Protein AF-A0A6N1YFW0-F1 (afdb_monomer_lite)

Secondary structure (DSSP, 8-state):
-HHHHHHHHHHHHHHHHHTTPPP-HHHHHHHHHHHHHHHHHHHHHHHHHHHHHHHHHHHHHHHHHHHHHHHHHHHHHHHHHHHHHHHHHHHHHHHHHHHHHHHHHHHHHHHTT-

Sequence (114 aa):
MLIEMISPKIKEIEEKFSAGKGLNQEDINTLLLKSQYNHINHLDDKLNEVTSSVLALENKFVSLENKFVSLENKFDLLNEKIEHTIQKALNKNMMLLVSVMGFFLIISKLIDKM

Foldseek 3Di:
DLCVVLVVVQVVLVVCVVVVHDDDPVNVVSVVVVVVVVVVVVVVVVVVVVVVVVVVVVVVVVVVVVVVVVVVVVVVVVVVVVVVVVVVVVVVVVVVVVVVVVVVVVVVVVVVVD

pLDDT: mean 95.18, std 4.31, range [73.62, 98.62]

Radius of gyration: 43.48 Å; chains: 1; bounding box: 93×20×110 Å

Structure (mmCIF, N/CA/C/O backbone):
data_AF-A0A6N1YFW0-F1
#
_entry.id   AF-A0A6N1YFW0-F1
#
loop_
_atom_site.group_PDB
_atom_site.id
_atom_site.type_symbol
_atom_site.label_atom_id
_atom_site.label_alt_id
_atom_site.label_comp_id
_atom_site.label_asym_id
_atom_site.label_entity_id
_atom_site.label_seq_id
_atom_site.pdbx_PDB_ins_code
_atom_site.Cartn_x
_atom_site.Cartn_y
_atom_site.Cartn_z
_atom_site.occupancy
_atom_site.B_iso_or_equiv
_atom_site.auth_seq_id
_atom_site.auth_comp_id
_atom_site.auth_asym_id
_atom_site.auth_atom_id
_atom_site.pdbx_PDB_model_num
ATOM 1 N N . MET A 1 1 ? -18.331 -9.682 27.818 1.00 73.62 1 MET A N 1
ATOM 2 C CA . MET A 1 1 ? -17.967 -9.967 29.226 1.00 73.62 1 MET A CA 1
ATOM 3 C C . MET A 1 1 ? -18.256 -8.816 30.187 1.00 73.62 1 MET A C 1
ATOM 5 O O . MET A 1 1 ? -19.209 -8.928 30.939 1.00 73.62 1 MET A O 1
ATOM 9 N N . LEU A 1 2 ? -17.503 -7.706 30.196 1.00 79.50 2 LEU A N 1
ATOM 10 C CA . LEU A 1 2 ? -17.651 -6.686 31.257 1.00 79.50 2 LEU A CA 1
ATOM 11 C C . LEU A 1 2 ? -19.003 -5.940 31.200 1.00 79.50 2 LEU A C 1
ATOM 13 O O . LEU A 1 2 ? -19.656 -5.779 32.227 1.00 79.50 2 LEU A O 1
ATOM 17 N N . ILE A 1 3 ? -19.483 -5.590 29.998 1.00 84.44 3 ILE A N 1
ATOM 18 C CA . ILE A 1 3 ? -20.834 -5.026 29.797 1.00 84.44 3 ILE A CA 1
ATOM 19 C C . ILE A 1 3 ? -21.941 -5.999 30.205 1.00 84.44 3 ILE A C 1
ATOM 21 O O . ILE A 1 3 ? -22.924 -5.592 30.819 1.00 84.44 3 ILE A O 1
ATOM 25 N N . GLU A 1 4 ? -21.789 -7.284 29.894 1.00 88.38 4 GLU A N 1
ATOM 26 C CA . GLU A 1 4 ? -22.774 -8.310 30.257 1.00 88.38 4 GLU A CA 1
ATOM 27 C C . GLU A 1 4 ? -22.859 -8.469 31.779 1.00 88.38 4 GLU A C 1
ATOM 29 O O . GLU A 1 4 ? -23.953 -8.593 32.320 1.00 88.38 4 GLU A O 1
ATOM 34 N N . MET A 1 5 ? -21.724 -8.371 32.478 1.00 88.06 5 MET A N 1
ATOM 35 C CA . MET A 1 5 ? -21.661 -8.459 33.939 1.00 88.06 5 MET A CA 1
ATOM 36 C C . MET A 1 5 ? -22.339 -7.276 34.640 1.00 88.06 5 MET A C 1
ATOM 38 O O . MET A 1 5 ? -22.968 -7.471 35.676 1.00 88.06 5 MET A O 1
ATOM 42 N N . ILE A 1 6 ? -22.247 -6.060 34.087 1.00 92.00 6 ILE A N 1
ATOM 43 C CA . ILE A 1 6 ? -22.893 -4.871 34.675 1.00 92.00 6 ILE A CA 1
ATOM 44 C C . ILE A 1 6 ? -24.318 -4.631 34.155 1.00 92.00 6 ILE A C 1
ATOM 46 O O .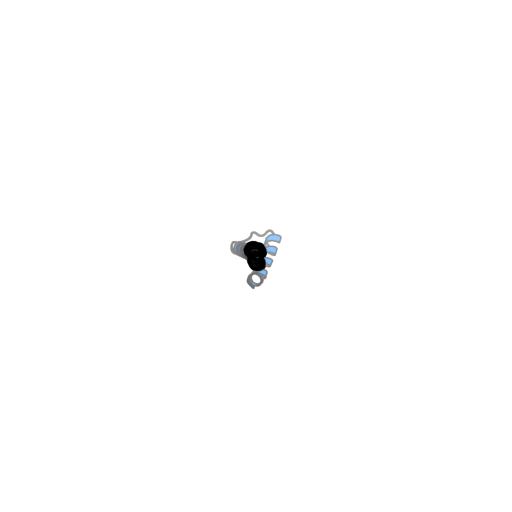 ILE A 1 6 ? -25.044 -3.814 34.719 1.00 92.00 6 ILE A O 1
ATOM 50 N N . SER A 1 7 ? -24.750 -5.340 33.106 1.00 93.62 7 SER A N 1
ATOM 51 C CA . SER A 1 7 ? -26.071 -5.164 32.480 1.00 93.62 7 SER A CA 1
ATOM 52 C C . SER A 1 7 ? -27.258 -5.283 33.448 1.00 93.62 7 SER A C 1
ATOM 54 O O . SER A 1 7 ? -28.168 -4.460 33.339 1.00 93.62 7 SER A O 1
ATOM 56 N N . PRO A 1 8 ? -27.288 -6.225 34.415 1.00 95.25 8 PRO A N 1
ATOM 57 C CA . PRO A 1 8 ? -28.369 -6.282 35.401 1.00 95.25 8 PRO A CA 1
ATOM 58 C C . PRO A 1 8 ? -28.462 -5.003 36.242 1.00 95.25 8 PRO A C 1
ATOM 60 O O . PRO A 1 8 ? -29.545 -4.449 36.404 1.00 95.25 8 PRO A O 1
ATOM 63 N N . LYS A 1 9 ? -27.317 -4.479 36.699 1.00 94.62 9 LYS A N 1
ATOM 64 C CA . LYS A 1 9 ? -27.257 -3.234 37.476 1.00 94.62 9 LYS A CA 1
ATOM 65 C C . LYS A 1 9 ? -27.681 -2.025 36.638 1.00 94.62 9 LYS A C 1
ATOM 67 O O . LYS A 1 9 ? -28.377 -1.153 37.139 1.00 94.62 9 LYS A O 1
ATOM 72 N N . ILE A 1 10 ? -27.317 -1.985 35.354 1.00 95.19 10 ILE A N 1
ATOM 73 C CA . ILE A 1 10 ? -27.771 -0.937 34.424 1.00 95.19 10 ILE A CA 1
ATOM 74 C C . ILE A 1 10 ? -29.301 -0.925 34.300 1.00 95.19 10 ILE A C 1
ATOM 76 O O . ILE A 1 10 ? -29.887 0.152 34.343 1.00 95.19 10 ILE A O 1
ATOM 80 N N . LYS A 1 11 ? -29.955 -2.092 34.225 1.00 95.69 11 LYS A N 1
ATOM 81 C CA . LYS A 1 11 ? -31.427 -2.171 34.202 1.00 95.69 11 LYS A CA 1
ATOM 82 C C . LYS A 1 11 ? -32.056 -1.647 35.494 1.00 95.69 11 LYS A C 1
ATOM 84 O O . LYS A 1 11 ? -32.980 -0.846 35.431 1.00 95.69 11 LYS A O 1
ATOM 89 N N . GLU A 1 12 ? -31.516 -2.019 36.657 1.00 95.19 12 GLU A N 1
ATOM 90 C CA . GLU A 1 12 ? -31.983 -1.464 37.941 1.00 95.19 12 GLU A CA 1
ATOM 91 C C . GLU A 1 12 ? -31.841 0.067 37.996 1.00 95.19 12 GLU A C 1
ATOM 93 O O . GLU A 1 12 ? -32.711 0.763 38.523 1.00 95.19 12 GLU A O 1
ATOM 98 N N . ILE A 1 13 ? -30.746 0.608 37.453 1.00 95.88 13 ILE A N 1
ATOM 99 C CA . ILE A 1 13 ? -30.504 2.054 37.368 1.00 95.88 13 ILE A CA 1
ATOM 100 C C . ILE A 1 13 ? -31.541 2.727 36.458 1.00 95.88 13 ILE A C 1
ATOM 102 O O . ILE A 1 13 ? -32.091 3.764 36.830 1.00 95.88 13 ILE A O 1
ATOM 106 N N . GLU A 1 14 ? -31.840 2.139 35.298 1.00 94.81 14 GLU A N 1
ATOM 107 C CA . GLU A 1 14 ? -32.855 2.632 34.356 1.00 94.81 14 GLU A CA 1
ATOM 108 C C . GLU A 1 14 ? -34.259 2.644 34.983 1.00 94.81 14 GLU A C 1
ATOM 110 O O . GLU A 1 14 ? -34.990 3.629 34.851 1.00 94.81 14 GLU A O 1
ATOM 115 N N . GLU A 1 15 ? -34.621 1.599 35.731 1.00 96.19 15 GLU A N 1
ATOM 116 C CA . GLU A 1 15 ? -35.890 1.512 36.463 1.00 96.19 15 GLU A CA 1
ATOM 117 C C . GLU A 1 15 ? -35.982 2.554 37.587 1.00 96.19 15 GLU A C 1
ATOM 119 O O . GLU A 1 15 ? -36.988 3.261 37.699 1.00 96.19 15 GLU A O 1
ATOM 124 N N . LYS A 1 16 ? -34.924 2.708 38.399 1.00 94.94 16 LYS A N 1
ATOM 125 C CA . LYS A 1 16 ? -34.849 3.749 39.442 1.00 94.94 16 LYS A CA 1
ATOM 126 C C . LYS A 1 16 ? -35.024 5.143 38.850 1.00 94.94 16 LYS A C 1
ATOM 128 O O . LYS A 1 16 ? -35.813 5.931 39.375 1.00 94.94 16 LYS A O 1
ATOM 133 N N . PHE A 1 17 ? -34.303 5.429 37.769 1.00 93.81 17 PHE A N 1
ATOM 134 C CA . PHE A 1 17 ? -34.350 6.720 37.098 1.00 93.81 17 PHE A CA 1
ATOM 135 C C . PHE A 1 17 ? -35.743 6.994 36.515 1.00 93.81 17 PHE A C 1
ATOM 137 O O . PHE A 1 17 ? -36.299 8.070 36.728 1.00 93.81 17 PHE A O 1
ATOM 144 N N . SER A 1 18 ? -36.358 5.994 35.874 1.00 94.81 18 SER A N 1
ATOM 145 C CA . SER A 1 18 ? -37.722 6.082 35.325 1.00 94.81 18 SER A CA 1
ATOM 146 C C . SER A 1 18 ? -38.788 6.288 36.405 1.00 94.81 18 SER A C 1
ATOM 148 O O . SER A 1 18 ? -39.797 6.946 36.170 1.00 94.81 18 SER A O 1
ATOM 150 N N . ALA A 1 19 ? -38.552 5.769 37.612 1.00 95.56 19 ALA A N 1
ATOM 151 C CA . ALA A 1 19 ? -39.398 5.991 38.781 1.00 95.56 19 ALA A CA 1
ATOM 152 C C . ALA A 1 19 ? -39.144 7.343 39.486 1.00 95.56 19 ALA A C 1
ATOM 154 O O . ALA A 1 19 ? -39.701 7.580 40.559 1.00 95.56 19 ALA A O 1
ATOM 155 N N . GLY A 1 20 ? -38.287 8.214 38.938 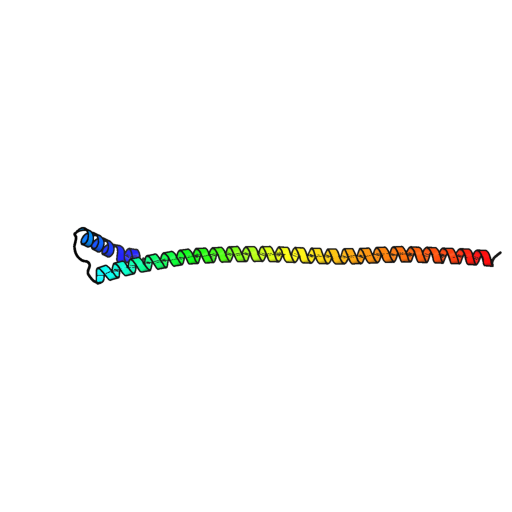1.00 94.50 20 GLY A N 1
ATOM 156 C CA . GLY A 1 20 ? -37.951 9.519 39.518 1.00 94.50 20 GLY A CA 1
ATOM 157 C C . GLY A 1 20 ? -37.076 9.447 40.773 1.00 94.50 20 GLY A C 1
ATOM 158 O O . GLY A 1 20 ? -36.969 10.430 41.507 1.00 94.50 20 GLY A O 1
ATOM 159 N N . LYS A 1 21 ? -36.455 8.294 41.055 1.00 94.62 21 LYS A N 1
ATOM 160 C CA . LYS A 1 21 ? -35.535 8.136 42.187 1.00 94.62 21 LYS A CA 1
ATOM 161 C C . LYS A 1 21 ? -34.151 8.659 41.806 1.00 94.62 21 LYS A C 1
ATOM 163 O O . LYS A 1 21 ? -33.673 8.433 40.696 1.00 94.62 21 LYS A O 1
ATOM 168 N N . GLY A 1 22 ? -33.492 9.335 42.746 1.00 92.62 22 GLY A N 1
ATOM 169 C CA . GLY A 1 22 ? -32.110 9.781 42.574 1.00 92.62 22 GLY A CA 1
ATOM 170 C C . GLY A 1 22 ? -31.136 8.606 42.439 1.00 92.62 22 GLY A C 1
ATOM 171 O O . GLY A 1 22 ? -31.360 7.534 43.004 1.00 92.62 22 GLY A O 1
ATOM 172 N N . LEU A 1 23 ? -30.047 8.827 41.704 1.00 95.88 23 LEU A N 1
ATOM 173 C CA . LEU A 1 23 ? -28.962 7.859 41.551 1.00 95.88 23 LEU A CA 1
ATOM 174 C C . LEU A 1 23 ? -27.954 8.007 42.690 1.00 95.88 23 LEU A C 1
ATOM 176 O O . LEU A 1 23 ? -27.600 9.123 43.072 1.00 95.88 23 LEU A O 1
ATOM 180 N N . ASN A 1 24 ? -27.480 6.884 43.221 1.00 95.50 24 ASN A N 1
ATOM 181 C CA . ASN A 1 24 ? -26.403 6.886 44.207 1.00 95.50 24 ASN A CA 1
ATOM 182 C C . ASN A 1 24 ? -25.016 6.824 43.526 1.00 95.50 24 ASN A C 1
ATOM 184 O O . ASN A 1 24 ? -24.901 6.709 42.306 1.00 95.50 24 ASN A O 1
ATOM 188 N N . GLN A 1 25 ? -23.941 6.889 44.315 1.00 95.88 25 GLN A N 1
ATOM 189 C CA . GLN A 1 25 ? -22.572 6.863 43.783 1.00 95.88 25 GLN A CA 1
ATOM 190 C C . GLN A 1 25 ? -22.245 5.574 43.010 1.00 95.88 25 GLN A C 1
ATOM 192 O O . GLN A 1 25 ? -21.527 5.620 42.016 1.00 95.88 25 GLN A O 1
ATOM 197 N N . GLU A 1 26 ? -22.757 4.424 43.450 1.00 95.19 26 GLU A N 1
ATOM 198 C CA . GLU A 1 26 ? -22.544 3.140 42.775 1.00 95.19 26 GLU A CA 1
ATOM 199 C C . GLU A 1 26 ? -23.240 3.115 41.406 1.00 95.19 26 GLU A C 1
ATOM 201 O O . GLU A 1 26 ? -22.655 2.671 40.415 1.00 95.19 26 GLU A O 1
ATOM 206 N N . ASP A 1 27 ? -24.459 3.657 41.339 1.00 95.50 27 ASP A N 1
ATOM 207 C CA . ASP A 1 27 ? -25.228 3.811 40.107 1.00 95.50 27 ASP A CA 1
ATOM 208 C C . ASP A 1 27 ? -24.447 4.697 39.110 1.00 95.50 27 ASP A C 1
ATOM 210 O O . ASP A 1 27 ? -24.232 4.317 37.957 1.00 95.50 27 ASP A O 1
ATOM 214 N N . ILE A 1 28 ? -23.918 5.836 39.578 1.00 95.25 28 ILE A N 1
ATOM 215 C CA . ILE A 1 28 ? -23.086 6.749 38.774 1.00 95.25 28 ILE A CA 1
ATOM 216 C C . ILE A 1 28 ? -21.806 6.056 38.293 1.00 95.25 28 ILE A C 1
ATOM 218 O O . ILE A 1 28 ? -21.475 6.126 37.110 1.00 95.25 28 ILE A O 1
ATOM 222 N N . ASN A 1 29 ? -21.096 5.353 39.177 1.00 95.31 29 ASN A N 1
ATOM 223 C CA . ASN A 1 29 ? -19.870 4.639 38.820 1.00 95.31 29 ASN A CA 1
ATOM 224 C C . ASN A 1 29 ? -20.138 3.563 37.760 1.00 95.31 29 ASN A C 1
ATOM 226 O O . ASN A 1 29 ? -19.361 3.421 36.819 1.00 95.31 29 ASN A O 1
ATOM 230 N N . THR A 1 30 ? -21.257 2.844 37.865 1.00 95.06 30 THR A N 1
ATOM 231 C CA . THR A 1 30 ? -21.654 1.823 36.883 1.00 95.06 30 THR A CA 1
ATOM 232 C C . THR A 1 30 ? -21.911 2.446 35.508 1.00 95.06 30 THR A C 1
ATOM 234 O O . THR A 1 30 ? -21.452 1.924 34.490 1.00 95.06 30 THR A O 1
ATOM 237 N N . LEU A 1 31 ? -22.585 3.600 35.461 1.00 94.88 31 LEU A N 1
ATOM 238 C CA . LEU A 1 31 ? -22.804 4.346 34.219 1.00 94.88 31 LEU A CA 1
ATOM 239 C C . LEU A 1 31 ? -21.495 4.880 33.623 1.00 94.88 31 LEU A C 1
ATOM 241 O O . LEU A 1 31 ? -21.296 4.793 32.409 1.00 94.88 31 LEU A O 1
ATOM 245 N N . LEU A 1 32 ? -20.584 5.385 34.461 1.00 94.88 32 LEU A N 1
ATOM 246 C CA . LEU A 1 32 ? -19.255 5.815 34.028 1.00 94.88 32 LEU A CA 1
ATOM 247 C C . LEU A 1 32 ? -18.467 4.648 33.430 1.00 94.88 32 LEU A C 1
ATOM 249 O O . LEU A 1 32 ? -17.914 4.796 32.344 1.00 94.88 32 LEU A O 1
ATOM 253 N N . LEU A 1 33 ? -18.472 3.476 34.071 1.00 93.69 33 LEU A N 1
ATOM 254 C CA . LEU A 1 33 ? -17.819 2.274 33.547 1.00 93.69 33 LEU A CA 1
ATOM 255 C C . LEU A 1 33 ? -18.395 1.856 32.189 1.00 93.69 33 LEU A C 1
ATOM 257 O O . LEU A 1 33 ? -17.628 1.581 31.269 1.00 93.69 33 LEU A O 1
ATOM 261 N N . LYS A 1 34 ? -19.726 1.867 32.030 1.00 93.81 34 LYS A N 1
ATOM 262 C CA . LYS A 1 34 ? -20.382 1.600 30.737 1.00 93.81 34 LYS A CA 1
ATOM 263 C C . LYS A 1 34 ? -19.930 2.596 29.665 1.00 93.81 34 LYS A C 1
ATOM 265 O O . LYS A 1 34 ? -19.592 2.191 28.556 1.00 93.81 34 LYS A O 1
ATOM 270 N N . SER A 1 35 ? -19.914 3.886 29.997 1.00 93.88 35 SER A N 1
ATOM 271 C CA . SER A 1 35 ? -19.486 4.951 29.083 1.00 93.88 35 SER A CA 1
ATOM 272 C C . SER A 1 35 ? -18.028 4.773 28.643 1.00 93.88 35 SER A C 1
ATOM 274 O O . SER A 1 35 ? -17.736 4.771 27.448 1.00 93.88 35 SER A O 1
ATOM 276 N N . GLN A 1 36 ? -17.123 4.535 29.598 1.00 94.19 36 GLN A N 1
ATOM 277 C CA . GLN A 1 36 ? -15.702 4.311 29.322 1.00 94.19 36 GLN A CA 1
ATOM 278 C C . GLN A 1 36 ? -15.475 3.054 28.487 1.00 94.19 36 GLN A C 1
ATOM 280 O O . GLN A 1 36 ? -14.713 3.089 27.526 1.00 94.19 36 GLN A O 1
ATOM 285 N N . TYR A 1 37 ? -16.173 1.961 28.801 1.00 93.69 37 TYR A N 1
ATOM 286 C CA . TYR A 1 37 ? -16.087 0.737 28.013 1.00 93.69 37 TYR A CA 1
ATOM 287 C C . TYR A 1 37 ? -16.497 0.970 26.556 1.00 93.69 37 TYR A C 1
ATOM 289 O O . TYR A 1 37 ? -15.767 0.586 25.646 1.00 93.69 37 TYR A O 1
ATOM 297 N N . ASN A 1 38 ? -17.628 1.641 26.323 1.00 92.50 38 ASN A N 1
ATOM 298 C CA . ASN A 1 38 ? -18.094 1.942 24.969 1.00 92.50 38 ASN A CA 1
ATOM 299 C C . ASN A 1 38 ? -17.092 2.811 24.202 1.00 92.50 38 ASN A C 1
ATOM 301 O O . ASN A 1 38 ? -16.832 2.564 23.027 1.00 92.50 38 ASN A O 1
ATOM 305 N N . HIS A 1 39 ? -16.515 3.813 24.869 1.00 95.00 39 HIS A N 1
ATOM 306 C CA . HIS A 1 39 ? -15.495 4.668 24.274 1.00 95.00 39 HIS A CA 1
ATOM 307 C C . HIS A 1 39 ? -14.235 3.876 23.897 1.00 95.00 39 HIS A C 1
ATOM 309 O O . HIS A 1 39 ? -13.739 4.017 22.784 1.00 95.00 39 HIS A O 1
ATOM 315 N N . ILE A 1 40 ? -13.751 2.998 24.782 1.00 94.81 40 ILE A N 1
ATOM 316 C CA . ILE A 1 40 ? -12.597 2.129 24.510 1.00 94.81 40 ILE A CA 1
ATOM 317 C C . ILE A 1 40 ? -12.887 1.183 23.344 1.00 94.81 40 ILE A C 1
ATOM 319 O O . ILE A 1 40 ? -12.042 1.042 22.467 1.00 94.81 40 ILE A O 1
ATOM 323 N N . ASN A 1 41 ? -14.078 0.583 23.291 1.00 93.50 41 ASN A N 1
ATOM 324 C CA . ASN A 1 41 ? -14.455 -0.294 22.184 1.00 93.50 41 ASN A CA 1
ATOM 325 C C . ASN A 1 41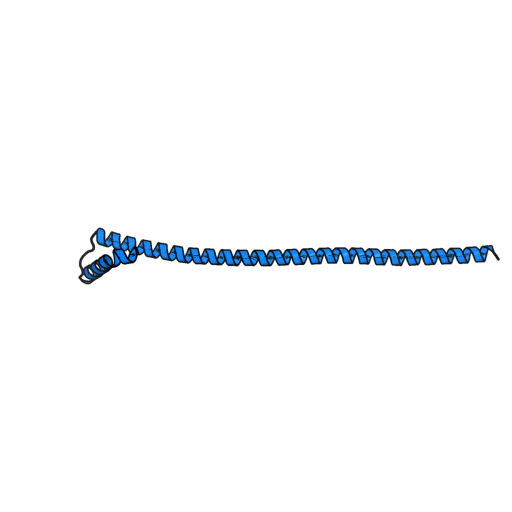 ? -14.461 0.460 20.848 1.00 93.50 41 ASN A C 1
ATOM 327 O O . ASN A 1 41 ? -13.939 -0.033 19.858 1.00 93.50 41 ASN A O 1
ATOM 331 N N . HIS A 1 42 ? -14.991 1.686 20.829 1.00 95.50 42 HIS A N 1
ATOM 332 C CA . HIS A 1 42 ? -14.944 2.520 19.632 1.00 95.50 42 HIS A CA 1
ATOM 333 C C . HIS A 1 42 ? -13.505 2.869 19.218 1.00 95.50 42 HIS A C 1
ATOM 335 O O . HIS A 1 42 ? -13.188 2.863 18.030 1.00 95.50 42 HIS A O 1
ATOM 341 N N . LEU A 1 43 ? -12.623 3.167 20.178 1.00 98.00 43 LEU A N 1
ATOM 342 C CA . LEU A 1 43 ? -11.206 3.409 19.891 1.00 98.00 43 LEU A CA 1
ATOM 343 C C . LEU A 1 43 ? -10.511 2.166 19.322 1.00 98.00 43 LEU A C 1
ATOM 345 O O . LEU A 1 43 ? -9.700 2.311 18.410 1.00 98.00 43 LEU A O 1
ATOM 349 N N . ASP A 1 44 ? -10.840 0.973 19.817 1.00 97.44 44 ASP A N 1
ATOM 350 C CA . ASP A 1 44 ? -10.326 -0.293 19.284 1.00 97.44 44 ASP A CA 1
ATOM 351 C C . ASP A 1 44 ? -10.760 -0.503 17.825 1.00 97.44 44 ASP A C 1
ATOM 353 O O . ASP A 1 44 ? -9.929 -0.769 16.957 1.00 97.44 44 ASP A O 1
ATOM 357 N N . ASP A 1 45 ? -12.032 -0.239 17.508 1.00 97.69 45 ASP A N 1
ATOM 358 C CA . ASP A 1 45 ? -12.535 -0.287 16.131 1.00 97.69 45 ASP A CA 1
ATOM 359 C C . ASP A 1 45 ? -11.777 0.691 15.211 1.00 97.69 45 ASP A C 1
ATOM 361 O O . ASP A 1 45 ? -11.359 0.330 14.105 1.00 97.69 45 ASP A O 1
ATOM 365 N N . LYS A 1 46 ? -11.535 1.927 15.674 1.00 98.19 46 LYS A N 1
ATOM 366 C CA . LYS A 1 46 ? -10.735 2.918 14.931 1.00 98.19 46 LYS A CA 1
ATOM 367 C C . LYS A 1 46 ? -9.283 2.469 14.761 1.00 98.19 46 LYS A C 1
ATOM 369 O O . LYS A 1 46 ? -8.693 2.723 13.711 1.00 98.19 46 LYS A O 1
ATOM 374 N N . LEU A 1 47 ? -8.702 1.796 15.751 1.00 98.50 47 LEU A N 1
ATOM 375 C CA . LEU A 1 47 ? -7.348 1.252 15.662 1.00 98.50 47 LEU A CA 1
ATOM 376 C C . LEU A 1 47 ? -7.263 0.113 14.636 1.00 98.50 47 LEU A C 1
ATOM 378 O O . LEU A 1 47 ? -6.310 0.061 13.854 1.00 98.50 47 LEU A O 1
ATOM 382 N N . ASN A 1 48 ? -8.279 -0.748 14.573 1.00 98.38 48 ASN A N 1
ATOM 383 C CA . ASN A 1 48 ? -8.389 -1.802 13.563 1.00 98.38 48 ASN A CA 1
ATOM 384 C C . ASN A 1 48 ? -8.513 -1.219 12.140 1.00 98.38 48 ASN A C 1
ATOM 386 O O . ASN A 1 48 ? -7.873 -1.707 11.201 1.00 98.38 48 ASN A O 1
ATOM 390 N N . GLU A 1 49 ? -9.267 -0.127 11.972 1.00 98.38 49 GLU A N 1
ATOM 391 C CA . GLU A 1 49 ? -9.376 0.613 10.704 1.00 98.38 49 GLU A CA 1
ATOM 392 C C . GLU A 1 49 ? -8.031 1.230 10.276 1.00 98.38 49 GLU A C 1
ATOM 394 O O . GLU A 1 49 ? -7.622 1.112 9.114 1.00 98.38 49 GLU A O 1
ATOM 399 N N . VAL A 1 50 ? -7.309 1.851 11.215 1.00 98.44 50 VAL A N 1
ATOM 400 C CA . VAL A 1 50 ? -5.970 2.411 10.966 1.00 98.44 50 VAL A CA 1
ATOM 401 C C . VAL A 1 50 ? -4.990 1.307 10.584 1.00 98.44 50 VAL A C 1
ATOM 403 O O . VAL A 1 50 ? -4.287 1.443 9.586 1.00 98.44 50 VAL A O 1
ATOM 406 N N . THR A 1 51 ? -4.987 0.189 11.311 1.00 98.50 51 THR A N 1
ATOM 407 C CA . THR A 1 51 ? -4.129 -0.970 11.017 1.00 98.50 51 THR A CA 1
ATOM 408 C C . THR A 1 51 ? -4.384 -1.497 9.606 1.00 98.50 51 THR A C 1
ATOM 410 O O . THR A 1 51 ? -3.450 -1.690 8.829 1.00 98.50 51 THR A O 1
ATOM 413 N N . SER A 1 52 ? -5.655 -1.635 9.224 1.00 98.44 52 SER A N 1
ATOM 414 C CA . SER A 1 52 ? -6.042 -2.053 7.871 1.00 98.44 52 SER A CA 1
ATOM 415 C C . SER A 1 52 ? -5.579 -1.057 6.801 1.00 98.44 52 SER A C 1
ATOM 417 O O . SER A 1 52 ? -5.102 -1.451 5.735 1.00 98.44 52 SER A O 1
ATOM 419 N N . SER A 1 53 ? -5.674 0.242 7.090 1.00 98.56 53 SER A N 1
ATOM 420 C CA . SER A 1 53 ? -5.219 1.306 6.188 1.00 98.56 53 SER A CA 1
ATOM 421 C C . SER A 1 53 ? -3.699 1.307 6.009 1.00 98.56 53 SER A C 1
ATOM 423 O O . SER A 1 53 ? -3.219 1.510 4.893 1.00 98.56 53 SER A O 1
ATOM 425 N N . VAL A 1 54 ? -2.942 1.041 7.078 1.00 98.62 54 VAL A N 1
ATOM 426 C CA . VAL A 1 54 ? -1.478 0.911 7.037 1.00 98.62 54 VAL A CA 1
ATOM 427 C C . VAL A 1 54 ? -1.071 -0.296 6.194 1.00 98.62 54 VAL A C 1
ATOM 429 O O . VAL A 1 54 ? -0.278 -0.132 5.273 1.00 98.62 54 VAL A O 1
ATOM 432 N N . LEU A 1 55 ? -1.689 -1.464 6.395 1.00 98.56 55 LEU A N 1
ATOM 433 C CA . LEU A 1 55 ? -1.436 -2.649 5.561 1.00 98.56 55 LEU A CA 1
ATOM 434 C C . LEU A 1 55 ? -1.736 -2.386 4.076 1.00 98.56 55 LEU A C 1
ATOM 436 O O . LEU A 1 55 ? -0.994 -2.798 3.181 1.00 98.56 55 LEU A O 1
ATOM 440 N N . ALA A 1 56 ? -2.824 -1.674 3.775 1.00 98.50 56 ALA A N 1
ATOM 441 C CA . ALA A 1 56 ? -3.140 -1.285 2.403 1.00 98.50 56 ALA A CA 1
ATOM 442 C C . ALA A 1 56 ? -2.096 -0.316 1.818 1.00 98.50 56 ALA A C 1
ATOM 444 O O . ALA A 1 56 ? -1.782 -0.387 0.626 1.00 98.50 56 ALA A O 1
ATOM 445 N N . LEU A 1 57 ? -1.555 0.589 2.637 1.00 98.62 57 LEU A N 1
ATOM 446 C CA . LEU A 1 57 ? -0.502 1.516 2.237 1.00 98.62 57 LEU A CA 1
ATOM 447 C C . LEU A 1 57 ? 0.823 0.789 1.970 1.00 98.62 57 LEU A C 1
ATOM 449 O O . LEU A 1 57 ? 1.435 1.034 0.934 1.00 98.62 57 LEU A O 1
ATOM 453 N N . GLU A 1 58 ? 1.225 -0.144 2.832 1.00 98.56 58 GLU A N 1
ATOM 454 C CA . GLU A 1 58 ? 2.415 -0.985 2.636 1.00 98.56 58 GLU A CA 1
ATOM 455 C C . GLU A 1 58 ? 2.354 -1.742 1.304 1.00 98.56 58 GLU A C 1
ATOM 457 O O . GLU A 1 58 ? 3.288 -1.683 0.505 1.00 98.56 58 GLU A O 1
ATOM 462 N N . ASN A 1 59 ? 1.208 -2.351 0.986 1.00 98.50 59 ASN A N 1
ATOM 463 C CA . ASN A 1 59 ? 1.009 -3.027 -0.299 1.00 98.50 59 ASN A CA 1
ATOM 464 C C . ASN A 1 59 ? 1.155 -2.079 -1.505 1.00 98.50 59 ASN A C 1
ATOM 466 O O . ASN A 1 59 ? 1.709 -2.457 -2.543 1.00 98.50 59 ASN A O 1
ATOM 470 N N . LYS A 1 60 ? 0.688 -0.827 -1.386 1.00 98.62 60 LYS A N 1
ATOM 471 C CA . LYS A 1 60 ? 0.892 0.194 -2.428 1.00 98.62 60 LYS A CA 1
ATOM 472 C C . LYS A 1 60 ? 2.369 0.555 -2.583 1.00 98.62 60 LYS A C 1
ATOM 474 O O . LYS A 1 60 ? 2.809 0.735 -3.718 1.00 98.62 60 LYS A O 1
ATOM 479 N N . PHE A 1 61 ? 3.126 0.631 -1.487 1.00 98.56 61 PHE A N 1
ATOM 480 C CA . PHE A 1 61 ? 4.570 0.875 -1.530 1.00 98.56 61 PHE A CA 1
ATOM 481 C C . PHE A 1 61 ? 5.329 -0.269 -2.204 1.00 98.56 61 PHE A C 1
ATOM 483 O O . PHE A 1 61 ? 6.114 -0.000 -3.107 1.00 98.56 61 PHE A O 1
ATOM 490 N N . VAL A 1 62 ? 5.016 -1.526 -1.886 1.00 98.56 62 VAL A N 1
ATOM 491 C CA . VAL A 1 62 ? 5.604 -2.693 -2.573 1.00 98.56 62 VAL A CA 1
ATOM 492 C C . VAL A 1 62 ? 5.291 -2.670 -4.076 1.00 98.56 62 VAL A C 1
ATOM 494 O O . VAL A 1 62 ? 6.151 -2.926 -4.919 1.00 98.56 62 VAL A O 1
ATOM 497 N N . SER A 1 63 ? 4.059 -2.315 -4.461 1.00 98.50 63 SER A N 1
ATOM 498 C CA . SER A 1 63 ? 3.712 -2.155 -5.880 1.00 98.50 63 SER A CA 1
ATOM 499 C C . SER A 1 63 ? 4.502 -1.028 -6.554 1.00 98.50 63 SER A C 1
ATOM 501 O O . SER A 1 63 ? 4.878 -1.156 -7.721 1.00 98.50 63 SER A O 1
ATOM 503 N N . LEU A 1 64 ? 4.751 0.072 -5.841 1.00 98.62 64 LEU A N 1
ATOM 504 C CA . LEU A 1 64 ? 5.543 1.189 -6.341 1.00 98.62 64 LEU A CA 1
ATOM 505 C C . LEU A 1 64 ? 7.015 0.800 -6.520 1.00 98.62 64 LEU A C 1
ATOM 507 O O . LEU A 1 64 ? 7.577 1.082 -7.574 1.00 98.62 64 LEU A O 1
ATOM 511 N N . GLU A 1 65 ? 7.605 0.103 -5.552 1.00 98.62 65 GLU A N 1
ATOM 512 C CA . GLU A 1 65 ? 8.976 -0.413 -5.620 1.00 98.62 65 GLU A CA 1
ATOM 513 C C . GLU A 1 65 ? 9.174 -1.312 -6.847 1.00 98.62 65 GLU A C 1
ATOM 515 O O . GLU A 1 65 ? 10.070 -1.081 -7.656 1.00 98.62 65 GLU A O 1
ATOM 520 N N . ASN A 1 66 ? 8.247 -2.242 -7.094 1.00 98.56 66 ASN A N 1
ATOM 521 C CA . ASN A 1 66 ? 8.277 -3.087 -8.293 1.00 98.56 66 ASN A CA 1
ATOM 522 C C . ASN A 1 66 ? 8.229 -2.278 -9.605 1.00 98.56 66 ASN A C 1
ATOM 524 O O . ASN A 1 66 ? 8.872 -2.638 -10.596 1.00 98.56 66 ASN A O 1
ATOM 528 N N . LYS A 1 67 ? 7.474 -1.170 -9.638 1.00 98.56 67 LYS A N 1
ATOM 529 C CA . LYS A 1 67 ? 7.447 -0.270 -10.803 1.00 98.56 67 LYS A CA 1
AT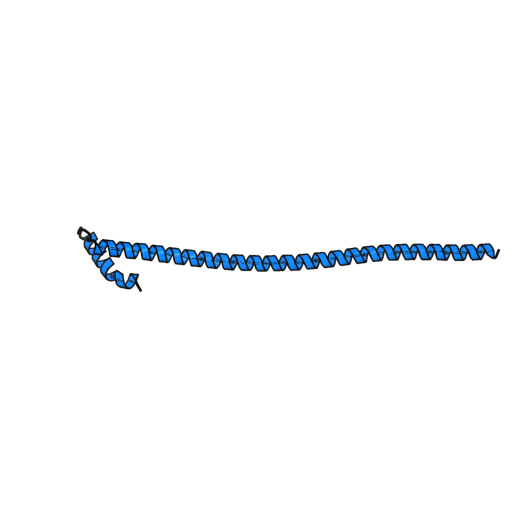OM 530 C C . LYS A 1 67 ? 8.775 0.462 -10.986 1.00 98.56 67 LYS A C 1
ATOM 532 O O . LYS A 1 67 ? 9.177 0.648 -12.133 1.00 98.56 67 LYS A O 1
ATOM 537 N N . PHE A 1 68 ? 9.443 0.849 -9.900 1.00 98.56 68 PHE A N 1
ATOM 538 C CA . PHE A 1 68 ? 10.777 1.451 -9.950 1.00 98.56 68 PHE A CA 1
ATOM 539 C C . PHE A 1 68 ? 11.819 0.468 -10.479 1.00 98.56 68 PHE A C 1
ATOM 541 O O . PHE A 1 68 ? 12.489 0.799 -11.450 1.00 98.56 68 PHE A O 1
ATOM 548 N N . VAL A 1 69 ? 11.850 -0.767 -9.976 1.00 98.50 69 VAL A N 1
ATOM 549 C CA . VAL A 1 69 ? 12.737 -1.821 -10.504 1.00 98.50 69 VAL A CA 1
ATOM 550 C C . VAL A 1 69 ? 12.498 -2.049 -12.003 1.00 98.50 69 VAL A C 1
ATOM 552 O O . VAL A 1 69 ? 13.428 -2.141 -12.803 1.00 98.50 69 VAL A O 1
ATOM 555 N N . SER A 1 70 ? 11.233 -2.087 -12.441 1.00 98.44 70 SER A N 1
ATOM 556 C CA . SER A 1 70 ? 10.925 -2.190 -13.874 1.00 98.44 70 SER A CA 1
ATOM 557 C C . SER A 1 70 ? 11.400 -0.977 -14.681 1.00 98.44 70 SER A C 1
ATOM 559 O O . SER A 1 70 ? 11.672 -1.131 -15.875 1.00 98.44 70 SER A O 1
ATOM 561 N N . LEU A 1 71 ? 11.423 0.215 -14.089 1.00 98.62 71 LEU A N 1
ATOM 562 C CA . LEU A 1 71 ? 11.889 1.432 -14.743 1.00 98.62 71 LEU A CA 1
ATOM 563 C C . LEU A 1 71 ? 13.416 1.440 -14.865 1.00 98.62 71 LEU A C 1
ATOM 565 O O . LEU A 1 71 ? 13.912 1.748 -15.945 1.00 98.62 71 LEU A O 1
ATOM 569 N N . GLU A 1 72 ? 14.131 1.042 -13.814 1.00 98.56 72 GLU A N 1
ATOM 570 C CA . GLU A 1 72 ? 15.591 0.886 -13.812 1.00 98.56 72 GLU A CA 1
ATOM 571 C C . GLU A 1 72 ? 16.034 -0.073 -14.921 1.00 98.56 72 GLU A C 1
ATOM 573 O O . GLU A 1 72 ? 16.788 0.321 -15.805 1.00 98.56 72 GLU A O 1
ATOM 578 N N . ASN A 1 73 ? 15.419 -1.257 -15.007 1.00 98.38 73 ASN A N 1
ATOM 579 C CA . ASN A 1 73 ? 15.703 -2.221 -16.077 1.00 98.38 73 ASN A CA 1
ATOM 580 C C . ASN A 1 73 ? 15.483 -1.646 -17.492 1.00 98.38 73 ASN A C 1
ATOM 582 O O . ASN A 1 73 ? 16.2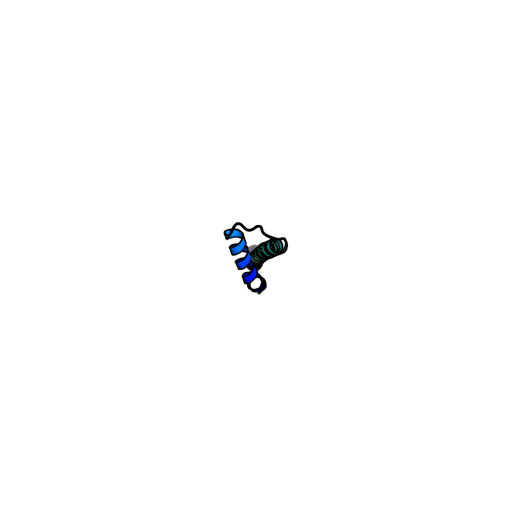05 -1.967 -18.437 1.00 98.38 73 ASN A O 1
ATOM 586 N N . LYS A 1 74 ? 14.460 -0.796 -17.676 1.00 98.38 74 LYS A N 1
ATOM 587 C CA . LYS A 1 74 ? 14.219 -0.124 -18.967 1.00 98.38 74 LYS A CA 1
ATOM 588 C C . LYS A 1 74 ? 15.290 0.918 -19.270 1.00 98.38 74 LYS A C 1
ATOM 590 O O . LYS A 1 74 ? 15.599 1.119 -20.444 1.00 98.38 74 LYS A O 1
ATOM 595 N N . PHE A 1 75 ? 15.808 1.587 -18.245 1.00 98.38 75 PHE A N 1
ATOM 596 C CA . PHE A 1 75 ? 16.877 2.565 -18.378 1.00 98.38 75 PHE A CA 1
ATOM 597 C C . PHE A 1 75 ? 18.207 1.890 -18.725 1.00 98.38 75 PHE A C 1
ATOM 599 O O . PHE A 1 75 ? 18.880 2.336 -19.651 1.00 98.38 75 PHE A O 1
ATOM 606 N N . ASP A 1 76 ? 18.522 0.757 -18.099 1.00 98.44 76 ASP A N 1
ATOM 607 C CA . ASP A 1 76 ? 19.707 -0.039 -18.437 1.00 98.44 76 ASP A CA 1
ATOM 608 C C . ASP A 1 76 ? 19.663 -0.517 -19.892 1.00 98.44 76 ASP A C 1
ATOM 610 O O . ASP A 1 76 ? 20.592 -0.273 -20.663 1.00 98.44 76 ASP A O 1
ATOM 614 N N . LEU A 1 77 ? 18.528 -1.072 -20.331 1.00 98.25 77 LEU A N 1
ATOM 615 C CA . LEU A 1 77 ? 18.346 -1.475 -21.728 1.00 98.25 77 LEU A CA 1
ATOM 616 C C . LEU A 1 77 ? 18.437 -0.288 -22.703 1.00 98.25 77 LEU A C 1
ATOM 618 O O . LEU A 1 77 ? 18.866 -0.439 -23.851 1.00 98.25 77 LEU A O 1
ATOM 622 N N . LEU A 1 78 ? 17.981 0.896 -22.289 1.00 98.38 78 LEU A N 1
ATOM 623 C CA . LEU A 1 78 ? 18.122 2.110 -23.087 1.00 98.38 78 LEU A CA 1
ATOM 624 C C . LEU A 1 78 ? 19.599 2.497 -23.229 1.00 98.38 78 LEU A C 1
ATOM 626 O O . LEU A 1 78 ? 20.023 2.798 -24.345 1.00 98.38 78 LEU A O 1
ATOM 630 N N . ASN A 1 79 ? 20.372 2.443 -22.143 1.00 98.12 79 ASN A N 1
ATOM 631 C CA . ASN A 1 79 ? 21.809 2.717 -22.159 1.00 98.12 79 ASN A CA 1
ATOM 632 C C . ASN A 1 79 ? 22.544 1.753 -23.097 1.00 98.12 79 ASN A C 1
ATOM 634 O O . ASN A 1 79 ? 23.243 2.209 -24.002 1.00 98.12 79 ASN A O 1
ATOM 638 N N . GLU A 1 80 ? 22.290 0.445 -22.994 1.00 98.12 80 GLU A N 1
ATOM 639 C CA . GLU A 1 80 ? 22.872 -0.556 -23.901 1.00 98.12 80 GLU A CA 1
ATOM 640 C C . GLU A 1 80 ? 22.543 -0.270 -25.376 1.00 98.12 80 GLU A C 1
ATOM 642 O O . GLU A 1 80 ? 23.403 -0.342 -26.259 1.00 98.12 80 GLU A O 1
ATOM 647 N N . LYS A 1 81 ? 21.289 0.098 -25.675 1.00 98.00 81 LYS A N 1
ATOM 648 C CA . LYS A 1 81 ? 20.873 0.451 -27.043 1.00 98.00 81 LYS A CA 1
ATOM 649 C C . LYS A 1 81 ? 21.586 1.692 -27.564 1.00 98.00 81 LYS A C 1
ATOM 651 O O . LYS A 1 81 ? 21.913 1.740 -28.755 1.00 98.00 81 LYS A O 1
ATOM 656 N N . ILE A 1 82 ? 21.799 2.693 -26.713 1.00 97.88 82 ILE A N 1
ATOM 657 C CA . ILE A 1 82 ? 22.544 3.904 -27.065 1.00 97.88 82 ILE A CA 1
ATOM 658 C C . ILE A 1 82 ? 23.996 3.535 -27.374 1.00 97.88 82 ILE A C 1
ATOM 660 O O . ILE A 1 82 ? 24.477 3.869 -28.458 1.00 97.88 82 ILE A O 1
ATOM 664 N N . GLU A 1 83 ? 24.658 2.781 -26.496 1.00 97.69 83 GLU A N 1
ATOM 665 C CA . GLU A 1 83 ? 26.034 2.319 -26.700 1.00 97.69 83 GLU A CA 1
ATOM 666 C C . GLU A 1 83 ? 26.180 1.531 -28.003 1.00 97.69 83 GLU A C 1
ATOM 668 O O . GLU A 1 83 ? 27.022 1.859 -28.842 1.00 97.69 83 GLU A O 1
ATOM 673 N N . HIS A 1 84 ? 25.306 0.551 -28.237 1.00 97.50 84 HIS A N 1
ATOM 674 C CA . HIS A 1 84 ? 25.326 -0.252 -29.456 1.00 97.50 84 HIS A CA 1
ATOM 675 C C . HIS A 1 84 ? 25.075 0.598 -30.714 1.00 97.50 84 HIS A C 1
ATOM 677 O O . HIS A 1 84 ? 25.688 0.381 -31.762 1.00 97.50 84 HIS A O 1
ATOM 683 N N . THR A 1 85 ? 24.184 1.591 -30.640 1.00 97.69 85 THR A N 1
ATOM 684 C CA . THR A 1 85 ? 23.913 2.502 -31.765 1.00 97.69 85 THR A CA 1
ATOM 685 C C . THR A 1 85 ? 25.130 3.366 -32.084 1.00 97.69 85 THR A C 1
ATOM 687 O O . THR A 1 85 ? 25.489 3.502 -33.257 1.00 97.69 85 THR A O 1
ATOM 690 N N . ILE A 1 86 ? 25.800 3.896 -31.057 1.00 97.31 86 ILE A N 1
ATOM 691 C CA . ILE A 1 86 ? 27.035 4.672 -31.205 1.00 97.31 86 ILE A CA 1
ATOM 692 C C . ILE A 1 86 ? 28.133 3.798 -31.814 1.00 97.31 86 ILE A C 1
ATOM 694 O O . ILE A 1 86 ? 28.716 4.174 -32.830 1.00 97.31 86 ILE A O 1
ATOM 698 N N . GLN A 1 87 ? 28.368 2.602 -31.268 1.00 96.88 87 GLN A N 1
ATOM 699 C CA . GLN A 1 87 ? 29.357 1.660 -31.800 1.00 96.88 87 GLN A CA 1
ATOM 700 C C . GLN A 1 87 ? 29.074 1.302 -33.262 1.00 96.88 87 GLN A C 1
ATOM 702 O O . GLN A 1 87 ? 29.979 1.318 -34.096 1.00 96.88 87 GLN A O 1
ATOM 707 N N . LYS A 1 88 ? 27.811 1.038 -33.617 1.00 97.19 88 LYS A N 1
ATOM 708 C CA . LYS A 1 88 ? 27.413 0.738 -34.998 1.00 97.19 88 LYS A CA 1
ATOM 709 C C . LYS A 1 88 ? 27.682 1.911 -35.943 1.00 97.19 88 LYS A C 1
ATOM 711 O O . LYS A 1 88 ? 28.153 1.690 -37.060 1.00 97.19 88 LYS A O 1
ATOM 716 N N . ALA A 1 89 ? 27.398 3.141 -35.516 1.00 95.94 89 ALA A N 1
ATOM 717 C CA . ALA A 1 89 ? 27.681 4.341 -36.298 1.00 95.94 89 ALA A CA 1
ATOM 718 C C . ALA A 1 89 ? 29.193 4.545 -36.498 1.00 95.94 89 ALA A C 1
ATOM 720 O O . ALA A 1 89 ? 29.637 4.769 -37.625 1.00 95.94 89 ALA A O 1
ATOM 721 N N . LEU A 1 90 ? 29.987 4.386 -35.435 1.00 96.06 90 LEU A N 1
ATOM 722 C CA . LEU A 1 90 ? 31.448 4.470 -35.492 1.00 96.06 90 LEU A CA 1
ATOM 723 C C . LEU A 1 90 ? 32.044 3.402 -36.417 1.00 96.06 90 LEU A C 1
ATOM 725 O O . LEU A 1 90 ? 32.828 3.734 -37.305 1.00 96.06 90 LEU A O 1
ATOM 729 N N . ASN A 1 91 ? 31.613 2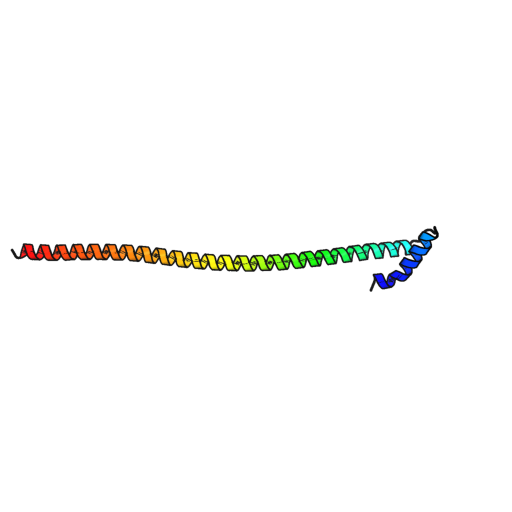.145 -36.289 1.00 95.81 91 ASN A N 1
ATOM 730 C CA . ASN A 1 91 ? 32.082 1.046 -37.135 1.00 95.81 91 ASN A CA 1
ATOM 731 C C . ASN A 1 91 ? 31.740 1.266 -38.614 1.00 95.81 91 ASN A C 1
ATOM 733 O O . ASN A 1 91 ? 32.571 1.003 -39.483 1.00 95.81 91 ASN A O 1
ATOM 737 N N . LYS A 1 92 ? 30.545 1.790 -38.918 1.00 95.81 92 LYS A N 1
ATOM 738 C CA . LYS A 1 92 ? 30.157 2.138 -40.294 1.00 95.81 92 LYS A CA 1
ATOM 739 C C . LYS A 1 92 ? 31.065 3.227 -40.874 1.00 95.81 92 LYS A C 1
ATOM 741 O O . LYS A 1 92 ? 31.516 3.096 -42.011 1.00 95.81 92 LYS A O 1
ATOM 746 N N . ASN A 1 93 ? 31.357 4.269 -40.095 1.00 95.31 93 ASN A N 1
ATOM 747 C CA . ASN A 1 93 ? 32.248 5.351 -40.515 1.00 95.31 93 ASN A CA 1
ATOM 748 C C . ASN A 1 93 ? 33.690 4.857 -40.711 1.00 95.31 93 ASN A C 1
ATOM 750 O O . ASN A 1 93 ? 34.328 5.209 -41.701 1.00 95.31 93 ASN A O 1
ATOM 754 N N . MET A 1 94 ? 34.185 3.993 -39.820 1.00 96.00 94 MET A N 1
ATOM 755 C CA . MET A 1 94 ? 35.513 3.387 -39.934 1.00 96.00 94 MET A CA 1
ATOM 756 C C . MET A 1 94 ? 35.632 2.506 -41.184 1.00 96.00 94 MET A C 1
ATOM 758 O O . MET A 1 94 ? 36.610 2.618 -41.917 1.00 96.00 94 MET A O 1
ATOM 762 N N . MET A 1 95 ? 34.623 1.682 -41.478 1.00 94.94 95 MET A N 1
ATOM 763 C CA . MET A 1 95 ? 34.595 0.875 -42.703 1.00 94.94 95 MET A CA 1
ATOM 764 C C . MET A 1 95 ? 34.612 1.736 -43.967 1.00 94.94 95 MET A C 1
ATOM 766 O O . MET A 1 95 ? 35.329 1.418 -44.916 1.00 94.94 95 MET A O 1
ATOM 770 N N . LEU A 1 96 ? 33.863 2.843 -43.979 1.00 94.69 96 LEU A N 1
ATOM 771 C CA . LEU A 1 96 ? 33.889 3.790 -45.092 1.00 94.69 96 LEU A CA 1
ATOM 772 C C . LEU A 1 96 ? 35.288 4.394 -45.274 1.00 94.69 96 LEU A C 1
ATOM 774 O O . LEU A 1 96 ? 35.796 4.422 -46.392 1.00 94.69 96 LEU A O 1
ATOM 778 N N . LEU A 1 97 ? 35.932 4.820 -44.182 1.00 94.50 97 LEU A N 1
ATOM 779 C CA . LEU A 1 97 ? 37.293 5.357 -44.217 1.00 94.50 97 LEU A CA 1
ATOM 780 C C . LEU A 1 97 ? 38.295 4.330 -44.763 1.00 94.50 97 LEU A C 1
ATOM 782 O O . LEU A 1 97 ? 39.051 4.645 -45.679 1.00 94.50 97 LEU A O 1
ATOM 786 N N . VAL A 1 98 ? 38.269 3.094 -44.252 1.00 95.12 98 VAL A N 1
ATOM 787 C CA . VAL A 1 98 ? 39.143 2.003 -44.717 1.00 95.12 98 VAL A CA 1
ATOM 788 C C . VAL A 1 98 ? 38.905 1.700 -46.196 1.00 95.12 98 VAL A C 1
ATOM 790 O O . VAL A 1 98 ? 39.866 1.535 -46.946 1.00 95.12 98 VAL A O 1
ATOM 793 N N . SER A 1 99 ? 37.647 1.683 -46.644 1.00 94.69 99 SER A N 1
ATOM 794 C CA . SER A 1 99 ? 37.307 1.490 -48.057 1.00 94.69 99 SER A CA 1
ATOM 795 C C . SER A 1 99 ? 37.885 2.598 -48.941 1.00 94.69 99 SER A C 1
ATOM 797 O O . SER A 1 99 ? 38.437 2.306 -50.001 1.00 94.69 99 SER A O 1
ATOM 799 N N . VAL A 1 100 ? 37.782 3.861 -48.514 1.00 95.38 100 VAL A N 1
ATOM 800 C CA . VAL A 1 100 ? 38.335 5.011 -49.242 1.00 95.38 100 VAL A CA 1
ATOM 801 C C . VAL A 1 100 ? 39.863 4.935 -49.287 1.00 95.38 100 VAL A C 1
ATOM 803 O O . VAL A 1 100 ? 40.444 5.051 -50.363 1.00 95.38 100 VAL A O 1
ATOM 806 N N . MET A 1 101 ? 40.524 4.663 -48.158 1.00 93.88 101 MET A N 1
ATOM 807 C CA . MET A 1 101 ? 41.981 4.482 -48.106 1.00 93.88 101 MET A CA 1
ATOM 808 C C . MET A 1 101 ? 42.453 3.335 -49.010 1.00 93.88 101 MET A C 1
ATOM 810 O O . MET A 1 101 ? 43.420 3.494 -49.753 1.00 93.88 101 MET A O 1
ATOM 814 N N . GLY A 1 102 ? 41.756 2.195 -48.989 1.00 94.19 102 GLY A N 1
ATOM 815 C CA . GLY A 1 102 ? 42.054 1.057 -49.859 1.00 94.19 102 GLY A CA 1
ATOM 816 C C . GLY A 1 102 ? 41.939 1.413 -51.341 1.00 94.19 102 GLY A C 1
ATOM 817 O O . GLY A 1 102 ? 42.822 1.074 -52.127 1.00 94.19 102 GLY A O 1
ATOM 818 N N . PHE A 1 103 ? 40.899 2.161 -51.716 1.00 95.06 103 PHE A N 1
ATOM 819 C CA . PHE A 1 103 ? 40.725 2.663 -53.077 1.00 95.06 103 PHE A CA 1
ATOM 820 C C . PHE A 1 103 ? 41.860 3.610 -53.501 1.00 95.06 103 PHE A C 1
ATOM 822 O O . PHE A 1 103 ? 42.438 3.431 -54.574 1.00 95.06 103 PHE A O 1
ATOM 829 N N . PHE A 1 104 ? 42.248 4.555 -52.637 1.00 95.00 104 PHE A N 1
ATOM 830 C CA . PHE A 1 104 ? 43.382 5.453 -52.884 1.00 95.00 104 PHE A CA 1
ATOM 831 C C . PHE A 1 104 ? 44.696 4.695 -53.114 1.00 95.00 104 PHE A C 1
ATOM 833 O O . PHE A 1 104 ? 45.426 5.013 -54.052 1.00 95.00 104 PHE A O 1
ATOM 840 N N . LEU A 1 105 ? 44.990 3.667 -52.309 1.00 93.94 105 LEU A N 1
ATOM 841 C CA . LEU A 1 105 ? 46.199 2.850 -52.473 1.00 93.94 105 LEU A CA 1
ATOM 842 C C . LEU A 1 105 ? 46.228 2.102 -53.814 1.00 93.94 105 LEU A C 1
ATOM 844 O O . LEU A 1 105 ? 47.292 1.974 -54.421 1.00 93.94 105 LEU A O 1
ATOM 848 N N . ILE A 1 106 ? 45.078 1.611 -54.287 1.00 93.56 106 ILE A N 1
ATOM 849 C CA . ILE A 1 106 ? 44.970 0.941 -55.592 1.00 93.56 106 ILE A CA 1
ATOM 850 C C . ILE A 1 106 ? 45.246 1.935 -56.724 1.00 93.56 106 ILE A C 1
ATOM 852 O O . ILE A 1 106 ? 46.044 1.629 -57.608 1.00 93.56 106 ILE A O 1
ATOM 856 N N . ILE A 1 107 ? 44.640 3.127 -56.677 1.00 92.75 107 ILE A N 1
ATOM 857 C CA . ILE A 1 107 ? 44.882 4.185 -57.670 1.00 92.75 107 ILE A CA 1
ATOM 858 C C . ILE A 1 107 ? 46.354 4.592 -57.683 1.00 92.75 107 ILE A C 1
ATOM 860 O O . ILE A 1 107 ? 46.956 4.643 -58.752 1.00 92.75 107 ILE A O 1
ATOM 864 N N . SER A 1 108 ? 46.950 4.836 -56.512 1.00 91.50 108 SER A N 1
ATOM 865 C CA . SER A 1 108 ? 48.357 5.239 -56.415 1.00 91.50 108 SER A CA 1
ATOM 866 C C . SER A 1 108 ? 49.280 4.209 -57.068 1.00 91.50 108 SER A C 1
ATOM 868 O O . SER A 1 108 ? 50.134 4.579 -57.864 1.00 91.50 108 SER A O 1
ATOM 870 N N . LYS A 1 109 ? 49.056 2.909 -56.821 1.00 92.12 109 LYS A N 1
ATOM 871 C CA . LYS A 1 109 ? 49.847 1.838 -57.450 1.00 92.12 109 LYS A CA 1
ATOM 872 C C . LYS A 1 109 ? 49.669 1.741 -58.966 1.00 92.12 109 LYS A C 1
ATOM 874 O O . LYS A 1 109 ? 50.567 1.241 -59.639 1.00 92.12 109 LYS A O 1
ATOM 879 N N . LEU A 1 110 ? 48.503 2.113 -59.495 1.00 91.56 110 LEU A N 1
ATOM 880 C CA . LEU A 1 110 ? 48.251 2.109 -60.939 1.00 91.56 110 LEU A CA 1
ATOM 881 C C . LEU A 1 110 ? 48.968 3.266 -61.632 1.00 91.56 110 LEU A C 1
ATOM 883 O O . LEU A 1 110 ? 49.522 3.060 -62.706 1.00 91.56 110 LEU A O 1
ATOM 887 N N . ILE A 1 111 ? 48.981 4.446 -61.007 1.00 90.69 111 ILE A N 1
ATOM 888 C CA . ILE A 1 111 ? 49.702 5.620 -61.513 1.00 90.69 111 ILE A CA 1
ATOM 889 C C . ILE A 1 111 ? 51.210 5.354 -61.529 1.00 90.69 111 ILE A C 1
ATOM 891 O O . ILE A 1 111 ? 51.833 5.592 -62.551 1.00 90.69 111 ILE A O 1
ATOM 895 N N . ASP A 1 112 ? 51.776 4.779 -60.462 1.00 86.31 112 ASP A N 1
ATOM 896 C CA . ASP A 1 112 ? 53.214 4.458 -60.391 1.00 86.31 112 ASP A CA 1
ATOM 897 C C . ASP A 1 112 ? 53.688 3.441 -61.450 1.00 86.31 112 ASP A C 1
ATOM 899 O O . ASP A 1 112 ? 54.887 3.306 -61.690 1.00 86.31 112 ASP A O 1
ATOM 903 N N . LYS A 1 113 ? 52.769 2.666 -62.043 1.00 83.44 113 LYS A N 1
ATOM 904 C CA . LYS A 1 113 ? 53.078 1.663 -63.076 1.00 83.44 113 LYS A CA 1
ATOM 905 C C . LYS A 1 113 ? 52.971 2.187 -64.512 1.00 83.44 113 LYS A C 1
ATOM 907 O O . LYS A 1 113 ? 53.381 1.451 -65.411 1.00 83.44 113 LYS A O 1
ATOM 912 N N . MET A 1 114 ? 52.378 3.363 -64.730 1.00 74.81 114 MET A N 1
ATOM 913 C CA . MET A 1 114 ? 52.298 4.023 -66.043 1.00 74.81 114 MET A CA 1
ATOM 914 C C . MET A 1 114 ? 53.528 4.892 -66.283 1.00 74.81 114 MET A C 1
ATOM 916 O O . MET A 1 114 ? 53.994 4.894 -67.443 1.00 74.81 114 MET A O 1
#